Protein AF-A0A527ZBI3-F1 (afdb_monomer_lite)

Structure (mmCIF, N/CA/C/O backbone):
data_AF-A0A527ZBI3-F1
#
_entry.id   AF-A0A527ZBI3-F1
#
loop_
_atom_site.group_PDB
_atom_site.id
_atom_site.type_symbol
_atom_site.label_atom_id
_atom_site.label_alt_id
_atom_site.label_comp_id
_atom_site.label_asym_id
_atom_site.label_entity_id
_atom_site.label_seq_id
_atom_site.pdbx_PDB_ins_code
_atom_site.Cartn_x
_atom_site.Cartn_y
_atom_site.Cartn_z
_atom_site.occupancy
_atom_site.B_iso_or_equiv
_atom_site.auth_seq_id
_atom_site.auth_comp_id
_atom_site.auth_asym_id
_atom_site.auth_atom_id
_atom_site.pdbx_PDB_model_num
ATOM 1 N N . PHE A 1 1 ? -5.103 10.746 -10.239 1.00 91.50 1 PHE A N 1
ATOM 2 C CA . PHE A 1 1 ? -4.209 9.830 -9.503 1.00 91.50 1 PHE A CA 1
ATOM 3 C C . PHE A 1 1 ? -4.364 10.099 -8.012 1.00 91.50 1 PHE A C 1
ATOM 5 O O . PHE A 1 1 ? -4.822 11.181 -7.660 1.00 91.50 1 PHE A O 1
ATOM 12 N N . MET A 1 2 ? -4.031 9.135 -7.156 1.00 97.75 2 MET A N 1
ATOM 13 C CA . MET A 1 2 ? -4.101 9.249 -5.696 1.00 97.75 2 MET A CA 1
ATOM 14 C C . MET A 1 2 ? -2.841 8.648 -5.074 1.00 97.75 2 MET A C 1
ATOM 16 O O . MET A 1 2 ? -2.462 7.534 -5.423 1.00 97.75 2 MET A O 1
ATOM 20 N N . THR A 1 3 ? -2.217 9.368 -4.145 1.00 98.06 3 THR A N 1
ATOM 21 C CA . THR A 1 3 ? -1.046 8.894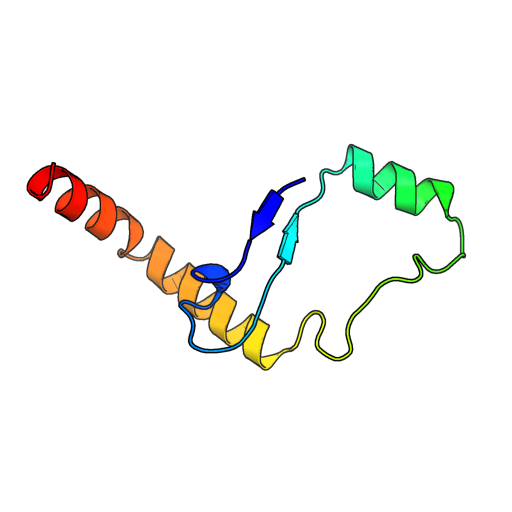 -3.395 1.00 98.06 3 THR A CA 1
ATOM 22 C C . THR A 1 3 ? -1.489 8.335 -2.048 1.00 98.06 3 THR A C 1
ATOM 24 O O . THR A 1 3 ? -2.271 8.973 -1.346 1.00 98.06 3 THR A O 1
ATOM 27 N N . THR A 1 4 ? -0.963 7.176 -1.660 1.00 98.25 4 THR A N 1
ATOM 28 C CA . THR A 1 4 ? -1.200 6.564 -0.348 1.00 98.25 4 THR A CA 1
ATOM 29 C C . THR A 1 4 ? 0.099 6.026 0.257 1.00 98.25 4 THR A C 1
ATOM 31 O O . THR A 1 4 ? 1.049 5.714 -0.458 1.00 98.25 4 THR A O 1
ATOM 34 N N . ALA A 1 5 ? 0.154 5.964 1.585 1.00 98.38 5 ALA A N 1
ATOM 35 C CA . ALA A 1 5 ? 1.251 5.438 2.402 1.00 98.38 5 ALA A CA 1
ATOM 36 C C . ALA A 1 5 ? 0.725 5.300 3.847 1.00 98.38 5 ALA A C 1
ATOM 38 O O . ALA A 1 5 ? -0.481 5.158 4.037 1.00 98.38 5 ALA A O 1
ATOM 39 N N . LYS A 1 6 ? 1.583 5.424 4.871 1.00 98.44 6 LYS A N 1
ATOM 40 C CA . LYS A 1 6 ? 1.215 5.499 6.303 1.00 98.44 6 LYS A CA 1
ATOM 41 C C . LYS A 1 6 ? 0.222 4.404 6.724 1.00 98.44 6 LYS A C 1
ATOM 43 O O . LYS A 1 6 ? 0.642 3.280 6.969 1.00 98.44 6 LYS A O 1
ATOM 48 N N . GLY A 1 7 ? -1.076 4.727 6.772 1.00 98.00 7 GLY A N 1
ATOM 49 C CA . GLY A 1 7 ? -2.157 3.788 7.076 1.00 98.00 7 GLY A CA 1
ATOM 50 C C . GLY A 1 7 ? -2.191 2.569 6.150 1.00 98.00 7 GLY A C 1
ATOM 51 O O . GLY A 1 7 ? -2.624 1.515 6.579 1.00 98.00 7 GLY A O 1
ATOM 52 N N . LEU A 1 8 ? -1.634 2.645 4.935 1.00 98.38 8 LEU A N 1
ATOM 53 C CA . LEU A 1 8 ? -1.493 1.478 4.054 1.00 98.38 8 LEU A CA 1
ATOM 54 C C . LEU A 1 8 ? -0.837 0.273 4.754 1.00 98.38 8 LEU A C 1
ATOM 56 O O . LEU A 1 8 ? -1.190 -0.861 4.465 1.00 98.38 8 LEU A O 1
ATOM 60 N N . THR A 1 9 ? 0.087 0.515 5.684 1.00 98.62 9 THR A N 1
ATOM 61 C CA . THR A 1 9 ? 0.744 -0.525 6.493 1.00 98.62 9 THR A CA 1
ATOM 62 C C . THR A 1 9 ? 0.682 -0.224 7.989 1.00 98.62 9 THR A C 1
ATOM 64 O O . THR A 1 9 ? 1.459 -0.782 8.758 1.00 98.62 9 THR A O 1
ATOM 67 N N . SER A 1 10 ? -0.169 0.716 8.416 1.00 98.12 10 SER A N 1
ATOM 68 C CA . SER A 1 10 ? -0.201 1.286 9.778 1.00 98.12 10 SER A CA 1
ATOM 69 C C . SER A 1 10 ? 1.175 1.676 10.359 1.00 98.12 10 SER A C 1
ATOM 71 O O . SER A 1 10 ? 1.331 1.757 11.573 1.00 98.12 10 SER A O 1
ATOM 73 N N . GLY A 1 11 ? 2.188 1.911 9.517 1.00 98.12 11 GLY A N 1
ATOM 74 C CA . GLY A 1 11 ? 3.560 2.204 9.950 1.00 98.12 11 GLY A CA 1
ATOM 75 C C . GLY A 1 11 ? 4.416 0.999 10.367 1.00 98.12 11 GLY A C 1
ATOM 76 O O . GLY A 1 11 ? 5.558 1.211 10.762 1.00 98.12 11 GLY A O 1
ATOM 77 N N . TYR A 1 12 ? 3.932 -0.243 10.251 1.00 98.62 12 TYR A N 1
ATOM 78 C CA . TYR A 1 12 ? 4.708 -1.442 10.613 1.00 98.62 12 TYR A CA 1
ATOM 79 C C . TYR A 1 12 ? 5.900 -1.690 9.681 1.00 98.62 12 TYR A C 1
ATOM 81 O O . TYR A 1 12 ? 6.965 -2.106 10.129 1.00 98.62 12 TYR A O 1
ATOM 89 N N . VAL A 1 13 ? 5.724 -1.437 8.382 1.00 98.62 13 VAL A N 1
ATOM 90 C CA . VAL A 1 13 ? 6.765 -1.589 7.352 1.00 98.62 13 VAL A CA 1
ATOM 91 C C . VAL A 1 13 ? 6.607 -0.522 6.260 1.00 98.62 13 VAL A C 1
ATOM 93 O O . VAL A 1 13 ? 5.480 -0.083 6.005 1.00 98.62 13 VAL A O 1
ATOM 96 N N . PRO A 1 14 ? 7.688 -0.080 5.587 1.00 98.56 14 PRO A N 1
ATOM 97 C CA . PRO A 1 14 ? 7.599 0.959 4.564 1.00 98.56 14 PRO A CA 1
ATOM 98 C C . PRO A 1 14 ? 6.810 0.503 3.331 1.00 98.56 14 PRO A C 1
ATOM 100 O O . PRO A 1 14 ? 7.136 -0.507 2.702 1.00 98.56 14 PRO A O 1
ATOM 103 N N . MET A 1 15 ? 5.794 1.282 2.961 1.00 98.62 15 MET A N 1
ATOM 104 C CA . MET A 1 15 ? 5.092 1.157 1.687 1.00 98.62 15 MET A CA 1
ATOM 105 C C . MET A 1 15 ? 4.415 2.475 1.316 1.00 98.62 15 MET A C 1
ATOM 107 O O . MET A 1 15 ? 3.765 3.115 2.145 1.00 98.62 15 MET A O 1
ATOM 111 N N . GLY A 1 16 ? 4.545 2.852 0.049 1.00 98.19 16 GLY A N 1
ATOM 112 C CA . GLY A 1 16 ? 3.698 3.843 -0.598 1.00 98.19 16 GLY A CA 1
ATOM 113 C C . GLY A 1 16 ? 3.117 3.252 -1.877 1.00 98.19 16 GLY A C 1
ATOM 114 O O . GLY A 1 16 ? 3.687 2.319 -2.442 1.00 98.19 16 GLY A O 1
ATOM 115 N N . ALA A 1 17 ? 1.993 3.790 -2.332 1.00 98.12 17 ALA A N 1
ATOM 116 C CA . ALA A 1 17 ? 1.392 3.429 -3.606 1.00 98.12 17 ALA A CA 1
ATOM 117 C C . ALA A 1 17 ? 0.800 4.660 -4.296 1.00 98.12 17 ALA A C 1
ATOM 119 O O . ALA A 1 17 ? 0.380 5.625 -3.650 1.00 98.12 17 ALA A O 1
ATOM 120 N N . VAL A 1 18 ? 0.768 4.611 -5.626 1.00 97.75 18 VAL A N 1
ATOM 121 C CA . VAL A 1 18 ? 0.095 5.600 -6.466 1.00 97.75 18 VAL A CA 1
ATOM 122 C C . VAL A 1 18 ? -0.985 4.874 -7.253 1.00 97.75 18 VAL A C 1
ATOM 124 O O . VAL A 1 18 ? -0.684 4.043 -8.105 1.00 97.75 18 VAL A O 1
ATOM 127 N N . PHE A 1 19 ? -2.243 5.200 -6.977 1.00 97.50 19 PHE A N 1
ATOM 128 C CA . PHE A 1 19 ? -3.366 4.741 -7.781 1.00 97.50 19 PHE A CA 1
ATOM 129 C C . PHE A 1 19 ? -3.532 5.666 -8.985 1.00 97.50 19 PHE A C 1
ATOM 131 O O . PHE A 1 19 ? -3.667 6.890 -8.849 1.00 97.50 19 PHE A O 1
ATOM 138 N N . ILE A 1 20 ? -3.531 5.084 -10.175 1.00 96.50 20 ILE A N 1
ATOM 139 C CA . ILE A 1 20 ? -3.752 5.778 -11.445 1.00 96.50 20 ILE A CA 1
ATOM 140 C C . ILE A 1 20 ? -5.079 5.314 -12.041 1.00 96.50 20 ILE A C 1
ATOM 142 O O . ILE A 1 20 ? -5.507 4.194 -11.793 1.00 96.50 20 ILE A O 1
ATOM 146 N N . SER A 1 21 ? -5.761 6.193 -12.776 1.00 97.50 21 SER A N 1
ATOM 147 C CA . SER A 1 21 ? -6.999 5.818 -13.462 1.00 97.50 21 SER A CA 1
ATOM 148 C C . SER A 1 21 ? -6.697 5.034 -14.733 1.00 97.50 21 SER A C 1
ATOM 150 O O . SER A 1 21 ? -5.653 5.253 -15.352 1.00 97.50 21 SER A O 1
ATOM 152 N N . ASP 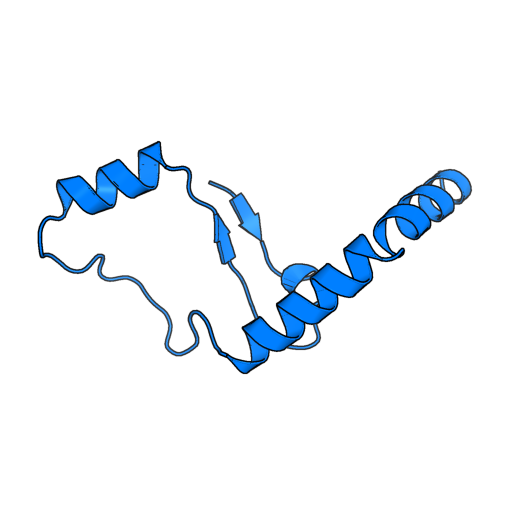A 1 22 ? -7.658 4.228 -15.181 1.00 96.31 22 ASP A N 1
ATOM 153 C CA . ASP A 1 22 ? -7.554 3.453 -16.425 1.00 96.31 22 ASP A CA 1
ATOM 154 C C . ASP A 1 22 ? -7.200 4.336 -17.621 1.00 96.31 22 ASP A C 1
ATOM 156 O O . ASP A 1 22 ? -6.335 3.990 -18.413 1.00 96.31 22 ASP A O 1
ATOM 160 N N . ARG A 1 23 ? -7.778 5.543 -17.709 1.00 96.00 23 ARG A N 1
ATOM 161 C CA . ARG A 1 23 ? -7.421 6.518 -18.753 1.00 96.00 23 ARG A CA 1
ATOM 162 C C . ARG A 1 23 ? -5.915 6.801 -18.789 1.00 96.00 23 ARG A C 1
ATOM 164 O O . ARG A 1 23 ? -5.334 6.842 -19.869 1.00 96.00 23 ARG A O 1
ATOM 171 N N . VAL A 1 24 ? -5.290 7.042 -17.634 1.00 94.75 24 VAL A N 1
ATOM 172 C CA . VAL A 1 24 ? -3.852 7.358 -17.555 1.00 94.75 24 VAL A CA 1
ATOM 173 C C . VAL A 1 24 ? -3.018 6.107 -17.803 1.00 94.75 24 VAL A C 1
ATOM 175 O O . VAL A 1 24 ? -2.062 6.172 -18.569 1.00 94.75 24 VAL A O 1
ATOM 178 N N . TYR A 1 25 ? -3.400 4.978 -17.201 1.00 93.81 25 TYR A N 1
ATOM 179 C CA . TYR A 1 25 ? -2.736 3.696 -17.419 1.00 93.81 25 TYR A CA 1
ATOM 180 C C . TYR A 1 25 ? -2.727 3.313 -18.904 1.00 93.81 25 TYR A C 1
ATOM 182 O O . TYR A 1 25 ? -1.650 3.113 -19.452 1.00 9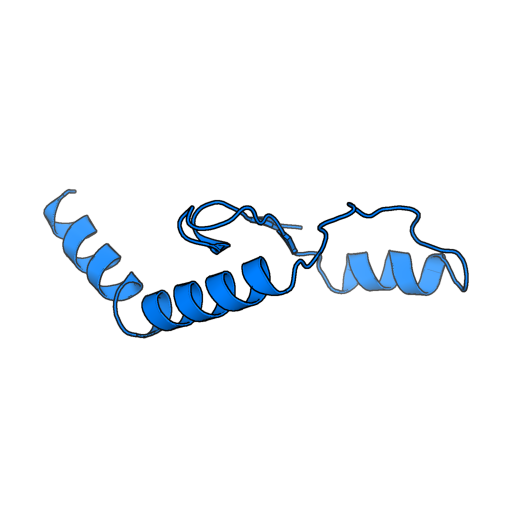3.81 25 TYR A O 1
ATOM 190 N N . ASN A 1 26 ? -3.884 3.318 -19.573 1.00 93.62 26 ASN A N 1
ATOM 191 C CA . ASN A 1 26 ? -4.010 2.967 -20.992 1.00 93.62 26 ASN A CA 1
ATOM 192 C C . ASN A 1 26 ? -3.232 3.937 -21.884 1.00 93.62 26 ASN A C 1
ATOM 194 O O . ASN A 1 26 ? -2.534 3.508 -22.789 1.00 93.62 26 ASN A O 1
ATOM 198 N N . THR A 1 27 ? -3.247 5.242 -21.580 1.00 93.94 27 THR A N 1
ATOM 199 C CA . THR A 1 27 ? -2.432 6.218 -22.331 1.00 93.94 27 THR A CA 1
ATOM 200 C C . THR A 1 27 ? -0.940 5.862 -22.291 1.00 93.94 27 THR A C 1
ATOM 202 O O . THR A 1 27 ? -0.249 5.999 -23.297 1.00 93.94 27 THR A O 1
ATOM 205 N N . ILE A 1 28 ? -0.435 5.397 -21.142 1.00 92.25 28 ILE A N 1
ATOM 206 C CA . ILE A 1 28 ? 0.962 4.965 -20.999 1.00 92.25 28 ILE A CA 1
ATOM 207 C C . ILE A 1 28 ? 1.178 3.602 -21.667 1.00 92.25 28 ILE A C 1
ATOM 209 O O . ILE A 1 28 ? 2.126 3.452 -22.429 1.00 92.25 28 ILE A O 1
ATOM 213 N N . ALA A 1 29 ? 0.320 2.621 -21.386 1.00 90.44 29 ALA A N 1
ATOM 214 C CA . ALA A 1 29 ? 0.467 1.247 -21.856 1.00 90.44 29 ALA A CA 1
ATOM 215 C C . ALA A 1 29 ? 0.365 1.148 -23.387 1.00 90.44 29 ALA A C 1
ATOM 217 O O . ALA A 1 29 ? 1.228 0.543 -24.021 1.00 90.44 29 ALA A O 1
ATOM 218 N N . ASP A 1 30 ? -0.629 1.810 -23.981 1.00 90.50 30 ASP A N 1
ATOM 219 C CA . ASP A 1 30 ? -0.857 1.815 -25.428 1.00 90.50 30 ASP A CA 1
ATOM 220 C C . ASP A 1 30 ? 0.164 2.709 -26.148 1.00 90.50 30 ASP A C 1
ATOM 222 O O . ASP A 1 30 ? 0.619 2.391 -27.246 1.00 90.50 30 ASP A O 1
ATOM 226 N N . GLY A 1 31 ? 0.556 3.824 -25.519 1.00 87.75 31 GLY A N 1
ATOM 227 C CA . GLY A 1 31 ? 1.505 4.784 -26.085 1.00 87.75 31 GLY A CA 1
ATOM 228 C C . GLY A 1 31 ? 2.967 4.325 -26.048 1.00 87.75 31 GLY A C 1
ATOM 229 O O . GLY A 1 31 ? 3.740 4.688 -26.932 1.00 87.75 31 GLY A O 1
ATOM 230 N N . ALA A 1 32 ? 3.366 3.530 -25.050 1.00 83.38 32 ALA A N 1
ATOM 231 C CA . ALA A 1 32 ? 4.750 3.072 -24.888 1.00 83.38 32 ALA A CA 1
ATOM 232 C C . ALA A 1 32 ? 5.116 1.885 -25.799 1.00 83.38 32 ALA A C 1
ATOM 234 O O . ALA A 1 32 ? 6.300 1.619 -26.034 1.00 83.38 32 ALA A O 1
ATOM 235 N N . GLY A 1 33 ? 4.129 1.148 -26.318 1.00 83.31 33 GLY A N 1
ATOM 236 C CA . GLY A 1 33 ? 4.370 -0.076 -27.078 1.00 83.31 33 GLY A CA 1
ATOM 237 C C . GLY A 1 33 ? 5.170 -1.097 -26.256 1.00 83.31 33 GLY A C 1
ATOM 238 O O . GLY A 1 33 ? 4.732 -1.537 -25.200 1.00 83.31 33 GLY A O 1
ATOM 239 N N . LYS A 1 34 ? 6.361 -1.486 -26.735 1.00 85.56 34 LYS A N 1
ATOM 240 C CA . LYS A 1 34 ? 7.268 -2.407 -26.014 1.00 85.56 34 LYS A CA 1
ATOM 241 C C . LYS A 1 34 ? 8.285 -1.698 -25.111 1.00 85.56 34 LYS A C 1
ATOM 243 O O . LYS A 1 34 ? 9.101 -2.373 -24.483 1.00 85.56 34 LYS A O 1
ATOM 248 N N . ALA A 1 35 ? 8.308 -0.367 -25.092 1.00 91.81 35 ALA A N 1
ATOM 249 C CA . ALA A 1 35 ? 9.286 0.372 -24.308 1.00 91.81 35 ALA A CA 1
ATOM 250 C C . ALA A 1 35 ? 8.985 0.253 -22.802 1.00 91.81 35 ALA A C 1
ATOM 252 O O . ALA A 1 35 ? 7.821 0.297 -22.399 1.00 91.81 35 ALA A O 1
ATOM 253 N N . PRO A 1 36 ? 1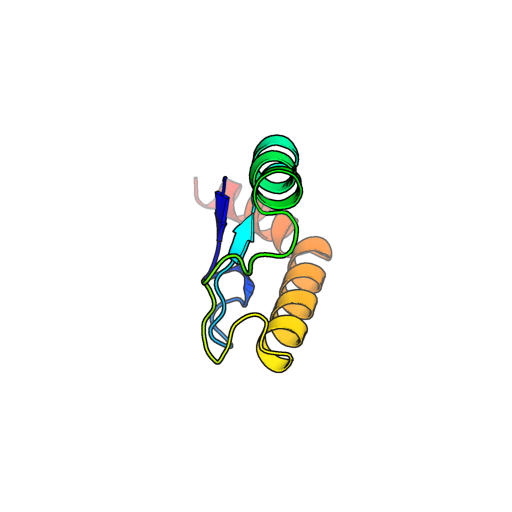0.013 0.124 -21.946 1.00 88.31 36 PRO A N 1
ATOM 254 C CA . PRO A 1 36 ? 9.814 0.167 -20.505 1.00 88.31 36 PRO A CA 1
ATOM 255 C C . PRO A 1 36 ? 9.387 1.572 -20.062 1.00 88.31 36 PRO A C 1
ATOM 257 O O . PRO A 1 36 ? 9.889 2.572 -20.567 1.00 88.31 36 PRO A O 1
ATOM 260 N N . VAL A 1 37 ? 8.534 1.648 -19.034 1.00 90.69 37 VAL A N 1
ATOM 261 C CA . VAL A 1 37 ? 8.113 2.923 -18.413 1.00 90.69 37 VAL A CA 1
ATOM 262 C C . VAL A 1 37 ? 9.297 3.681 -17.786 1.00 90.69 37 VAL A C 1
ATOM 264 O O . VAL A 1 37 ? 9.235 4.893 -17.609 1.00 90.69 37 VAL A O 1
ATOM 267 N N . GLY A 1 38 ? 10.390 2.984 -17.454 1.00 91.81 38 GLY A N 1
ATOM 268 C CA . GLY A 1 38 ? 11.613 3.607 -16.933 1.00 91.81 38 GLY A CA 1
ATOM 269 C C . GLY A 1 38 ? 11.499 4.106 -15.488 1.00 91.81 38 GLY A C 1
ATOM 270 O O . GLY A 1 38 ? 12.257 4.981 -15.081 1.00 91.81 38 GLY A O 1
ATOM 271 N N . HIS A 1 39 ? 10.562 3.561 -14.706 1.00 94.31 39 HIS A N 1
ATOM 272 C CA . HIS A 1 39 ? 10.342 3.941 -13.314 1.00 94.31 39 HIS A CA 1
ATOM 273 C C . HIS A 1 39 ? 10.178 2.714 -12.413 1.00 94.31 39 HIS A C 1
ATOM 275 O O . HIS A 1 39 ? 9.500 1.752 -12.769 1.00 94.31 39 HIS A O 1
ATOM 281 N N . GLY A 1 40 ? 10.779 2.768 -11.228 1.00 95.50 40 GLY A N 1
ATOM 282 C CA . GLY A 1 40 ? 10.690 1.733 -10.207 1.00 95.50 40 GLY A CA 1
ATOM 283 C C . GLY A 1 40 ? 11.697 1.980 -9.088 1.00 95.50 40 GLY A C 1
ATOM 284 O O . GLY A 1 40 ? 12.699 2.666 -9.281 1.00 95.50 40 GLY A O 1
ATOM 285 N N . TYR A 1 41 ? 11.429 1.411 -7.919 1.00 97.75 41 TYR A N 1
ATOM 286 C CA . TYR A 1 41 ? 12.353 1.378 -6.790 1.00 97.75 41 TYR A CA 1
ATOM 287 C C . TYR A 1 41 ? 12.761 -0.068 -6.524 1.00 97.75 41 TYR A C 1
ATOM 289 O O . TYR A 1 41 ? 11.980 -0.983 -6.778 1.00 97.75 41 TYR A O 1
ATOM 297 N N . THR A 1 42 ? 13.938 -0.278 -5.928 1.00 98.31 42 THR A N 1
ATOM 298 C CA . THR A 1 42 ? 14.416 -1.617 -5.531 1.00 98.31 42 THR A CA 1
ATOM 299 C C . THR A 1 42 ? 13.388 -2.386 -4.695 1.00 98.31 42 THR A C 1
ATOM 301 O O . THR A 1 42 ? 13.279 -3.600 -4.814 1.00 98.31 42 THR A O 1
ATOM 304 N N . TYR A 1 43 ? 12.604 -1.677 -3.878 1.00 98.06 43 TYR A N 1
ATOM 305 C CA . TYR A 1 43 ? 11.577 -2.255 -3.007 1.00 98.06 43 TYR A CA 1
ATOM 306 C C . TYR A 1 43 ? 10.139 -1.983 -3.473 1.00 98.06 43 TYR A C 1
ATOM 308 O O . TYR A 1 43 ? 9.198 -2.134 -2.689 1.00 98.06 43 TYR A O 1
ATOM 316 N N . SER A 1 44 ? 9.937 -1.585 -4.735 1.00 98.06 44 SER A N 1
ATOM 317 C CA . SER A 1 44 ? 8.591 -1.500 -5.311 1.00 98.06 44 SER A CA 1
ATOM 318 C C . SER A 1 44 ? 7.887 -2.852 -5.181 1.00 98.06 44 SER A C 1
ATOM 320 O O . SER A 1 44 ? 8.424 -3.873 -5.595 1.00 98.06 44 SER A O 1
ATOM 322 N N . ALA A 1 45 ? 6.684 -2.845 -4.597 1.00 97.38 45 ALA A N 1
ATOM 323 C CA . ALA A 1 45 ? 5.888 -4.045 -4.328 1.00 97.38 45 ALA A CA 1
ATOM 324 C C . ALA A 1 45 ? 6.605 -5.117 -3.473 1.00 97.38 45 ALA A C 1
ATOM 326 O O . ALA A 1 45 ? 6.400 -6.313 -3.675 1.00 97.38 45 ALA A O 1
ATOM 327 N N . HIS A 1 46 ? 7.422 -4.701 -2.492 1.00 98.62 46 HIS A N 1
ATOM 328 C CA . HIS A 1 46 ? 8.088 -5.633 -1.578 1.00 98.62 46 HIS A CA 1
ATOM 329 C C . HIS A 1 46 ? 7.075 -6.596 -0.911 1.00 98.62 46 HIS A C 1
ATOM 331 O O . HIS A 1 46 ? 6.120 -6.129 -0.279 1.00 98.62 46 HIS A O 1
ATOM 337 N N . PRO A 1 47 ? 7.277 -7.927 -0.985 1.00 98.62 47 PRO A N 1
ATOM 338 C CA . PRO A 1 47 ? 6.257 -8.912 -0.611 1.00 98.62 47 PRO A CA 1
ATOM 339 C C . PRO A 1 47 ? 5.873 -8.864 0.872 1.00 98.62 47 PRO A C 1
ATOM 341 O O . PRO A 1 47 ? 4.700 -8.999 1.207 1.00 98.62 47 PRO A O 1
ATOM 344 N N . VAL A 1 48 ? 6.828 -8.589 1.768 1.00 98.69 48 VAL A N 1
ATOM 345 C CA . VAL A 1 48 ? 6.529 -8.414 3.203 1.00 98.69 48 VAL A CA 1
ATOM 346 C C . VAL A 1 48 ? 5.652 -7.184 3.438 1.00 98.69 48 VAL A C 1
ATOM 348 O O . VAL A 1 48 ? 4.707 -7.240 4.219 1.00 98.69 48 VAL A O 1
ATOM 351 N N . SER A 1 49 ? 5.915 -6.084 2.725 1.00 98.69 49 SER A N 1
ATOM 352 C CA . SER A 1 49 ? 5.109 -4.871 2.850 1.00 98.69 49 SER A CA 1
ATOM 353 C C . SER A 1 49 ? 3.695 -5.078 2.312 1.00 98.69 49 SER A C 1
ATOM 355 O O . SER A 1 49 ? 2.741 -4.589 2.911 1.00 98.69 49 SER A O 1
ATOM 357 N N . ALA A 1 50 ? 3.548 -5.859 1.238 1.00 98.62 50 ALA A N 1
ATOM 358 C CA . ALA A 1 50 ? 2.245 -6.235 0.701 1.00 98.62 50 ALA A CA 1
ATOM 359 C C . ALA A 1 50 ? 1.451 -7.114 1.680 1.00 98.62 50 ALA A C 1
ATOM 361 O O . ALA A 1 50 ? 0.281 -6.836 1.924 1.00 98.62 50 ALA A O 1
ATOM 362 N N . ALA A 1 51 ? 2.087 -8.119 2.292 1.00 98.81 51 ALA A N 1
ATOM 363 C CA . ALA A 1 51 ? 1.443 -8.985 3.282 1.00 98.81 51 ALA A CA 1
ATOM 364 C C . ALA A 1 51 ? 0.936 -8.195 4.500 1.00 98.81 51 ALA A C 1
ATOM 366 O O . ALA A 1 51 ? -0.209 -8.361 4.917 1.00 98.81 51 ALA A O 1
ATOM 367 N N . VAL A 1 52 ? 1.756 -7.281 5.029 1.00 98.81 52 VAL A N 1
ATOM 368 C CA . VAL A 1 52 ? 1.354 -6.399 6.136 1.00 98.81 52 VAL A CA 1
ATOM 369 C C . VAL A 1 52 ? 0.227 -5.453 5.718 1.00 98.81 52 VAL A C 1
ATOM 371 O O . VAL A 1 52 ? -0.695 -5.223 6.499 1.00 98.81 52 VAL A O 1
ATOM 374 N N . GLY A 1 53 ? 0.271 -4.918 4.495 1.00 98.69 53 GLY A N 1
ATOM 375 C CA . GLY A 1 53 ? -0.787 -4.054 3.977 1.00 98.69 53 GLY A CA 1
ATOM 376 C C . GLY A 1 53 ? -2.133 -4.770 3.858 1.00 98.69 53 GLY A C 1
ATOM 377 O O . GLY A 1 53 ? -3.148 -4.228 4.286 1.00 98.69 53 GLY A O 1
ATOM 378 N N . LEU A 1 54 ? -2.142 -6.009 3.359 1.00 98.62 54 LEU A N 1
ATOM 379 C CA . LEU A 1 54 ? -3.355 -6.831 3.280 1.00 98.62 54 LEU A CA 1
ATOM 380 C C . LEU A 1 54 ? -3.960 -7.095 4.663 1.00 98.62 54 LEU A C 1
ATOM 382 O O . LEU A 1 54 ? -5.168 -6.956 4.835 1.00 98.62 54 LEU A O 1
ATOM 386 N N . GLU A 1 55 ? -3.130 -7.408 5.658 1.00 98.69 55 GLU A N 1
ATOM 387 C CA . GLU A 1 55 ? -3.617 -7.612 7.025 1.00 98.69 55 GLU A CA 1
ATOM 388 C C . GLU A 1 55 ? -4.143 -6.312 7.653 1.00 98.69 55 GLU A C 1
ATOM 390 O O . GLU A 1 55 ? -5.180 -6.324 8.316 1.00 98.69 55 GLU A O 1
ATOM 395 N N . CYS A 1 56 ? -3.501 -5.166 7.392 1.00 98.62 56 CYS A N 1
ATOM 396 C CA . CYS A 1 56 ? -4.026 -3.867 7.823 1.00 98.62 56 CYS A CA 1
ATOM 397 C C . CYS A 1 56 ? -5.409 -3.594 7.216 1.00 98.62 56 CYS A C 1
ATOM 399 O O . CYS A 1 56 ? -6.323 -3.219 7.946 1.00 98.62 56 CYS A O 1
ATOM 401 N N . LEU A 1 57 ? -5.582 -3.818 5.909 1.00 98.44 57 LEU A N 1
ATOM 402 C CA . LEU A 1 57 ? -6.871 -3.633 5.235 1.00 98.44 57 LEU A CA 1
ATOM 403 C C . LEU A 1 57 ? -7.948 -4.559 5.810 1.00 98.44 57 LEU A C 1
ATOM 405 O O . LEU A 1 57 ? -9.047 -4.093 6.103 1.00 98.44 57 LEU A O 1
ATOM 409 N N . ARG A 1 58 ? -7.617 -5.830 6.067 1.00 98.69 58 ARG A N 1
ATOM 410 C CA . ARG A 1 58 ? -8.536 -6.781 6.708 1.00 98.69 58 ARG A CA 1
ATOM 411 C C . ARG A 1 58 ? -9.019 -6.269 8.067 1.00 98.69 58 ARG A C 1
ATOM 413 O O . ARG A 1 58 ? -10.214 -6.291 8.341 1.00 98.69 58 ARG A O 1
ATOM 420 N N . LEU A 1 59 ? -8.110 -5.775 8.911 1.00 98.44 59 LEU A N 1
ATOM 421 C CA . LEU A 1 59 ? -8.453 -5.208 10.224 1.00 98.44 59 LEU A CA 1
ATOM 422 C C . LEU A 1 59 ? -9.286 -3.918 10.108 1.00 98.44 59 LEU A C 1
ATOM 424 O O . LEU A 1 59 ? -10.148 -3.647 10.950 1.00 98.44 59 LEU A O 1
ATOM 428 N N . TYR A 1 60 ? -9.038 -3.116 9.070 1.00 98.31 60 TYR A N 1
ATOM 429 C CA . TYR A 1 60 ? -9.816 -1.914 8.771 1.00 98.31 60 TYR A CA 1
ATOM 430 C C . TYR A 1 60 ? -11.267 -2.243 8.432 1.00 98.31 60 TYR A C 1
ATOM 432 O O . TYR A 1 60 ? -12.173 -1.630 9.005 1.00 98.31 60 TYR A O 1
ATOM 440 N N . GLU A 1 61 ? -11.474 -3.220 7.552 1.00 97.75 61 GLU A N 1
ATOM 441 C CA . GLU A 1 61 ? -12.794 -3.676 7.110 1.00 97.75 61 GLU A CA 1
ATOM 442 C C . GLU A 1 61 ? -13.568 -4.420 8.204 1.00 97.75 61 GLU A C 1
ATOM 444 O O . GLU A 1 61 ? -14.782 -4.258 8.293 1.00 97.75 61 GLU A O 1
ATOM 449 N N . ASP A 1 62 ? -12.880 -5.177 9.064 1.00 97.94 62 ASP A N 1
ATOM 450 C CA . ASP A 1 62 ? -13.504 -5.972 10.129 1.00 97.94 62 ASP A CA 1
ATOM 451 C C . ASP A 1 62 ? -14.213 -5.095 11.176 1.00 97.94 62 ASP A C 1
ATOM 453 O O . ASP A 1 62 ? -15.380 -5.304 11.505 1.00 97.94 62 ASP A O 1
ATOM 457 N N . SER A 1 63 ? -13.541 -4.058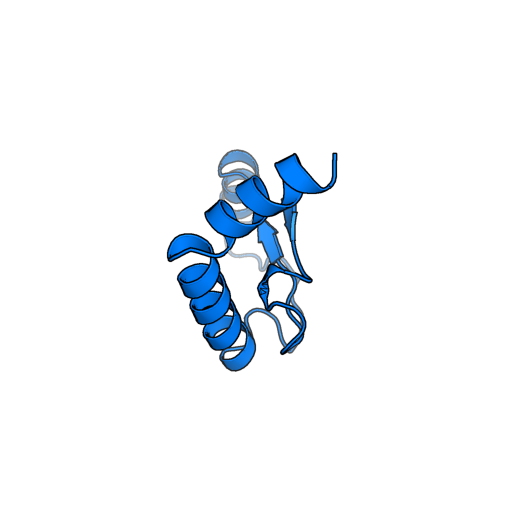 11.694 1.00 96.38 63 SER A N 1
ATOM 458 C CA . SER A 1 63 ? -14.191 -3.146 12.653 1.00 96.38 63 SER A CA 1
ATOM 459 C C . SER A 1 63 ? -13.526 -1.787 12.857 1.00 96.38 63 SER A C 1
ATOM 461 O O . SER A 1 63 ? -14.184 -0.866 13.357 1.00 96.38 63 SER A O 1
ATOM 463 N N . LEU A 1 64 ? -12.248 -1.609 12.500 1.00 97.94 64 LEU A N 1
ATOM 464 C CA . LEU A 1 64 ? -11.519 -0.392 12.877 1.00 97.94 64 LEU A CA 1
ATOM 465 C C . LEU A 1 64 ? -12.075 0.867 12.205 1.00 97.94 64 LEU A C 1
ATOM 467 O O . LEU A 1 64 ? -12.101 1.921 12.843 1.00 97.94 64 LEU A O 1
ATOM 471 N N . LEU A 1 65 ? -12.575 0.778 10.969 1.00 97.62 65 LEU A N 1
ATOM 472 C CA . LEU A 1 65 ? -13.209 1.921 10.302 1.00 97.62 65 LEU A CA 1
ATOM 473 C C . LEU A 1 65 ? -14.491 2.367 11.017 1.00 97.62 65 LEU A C 1
ATOM 475 O O . LEU A 1 65 ? -14.704 3.564 11.227 1.00 97.62 65 LEU A O 1
ATOM 479 N N . GLU A 1 66 ? -15.327 1.417 11.438 1.00 97.81 66 GLU A N 1
ATOM 480 C CA . GLU A 1 66 ? -16.554 1.724 12.177 1.00 97.81 66 GLU A CA 1
ATOM 481 C C . GLU A 1 66 ? -16.240 2.265 13.575 1.00 97.81 66 GLU A C 1
ATOM 483 O O . GLU A 1 66 ? -16.828 3.256 14.019 1.00 97.81 66 GLU A O 1
ATOM 488 N N . ASN A 1 67 ? -15.256 1.679 14.258 1.00 97.56 67 ASN A N 1
ATOM 489 C CA . ASN A 1 67 ? -14.785 2.201 15.534 1.00 97.56 67 ASN A CA 1
ATOM 490 C C . ASN A 1 67 ? -14.250 3.636 15.397 1.00 97.56 67 ASN A C 1
ATOM 492 O O . ASN A 1 67 ? -14.577 4.492 16.218 1.00 97.56 67 ASN A O 1
ATOM 496 N N . GLY A 1 68 ? -13.502 3.933 14.330 1.00 97.06 68 GLY A N 1
ATOM 497 C CA . GLY A 1 68 ? -13.018 5.282 14.028 1.00 97.06 68 GLY A CA 1
ATOM 498 C C . GLY A 1 68 ? -14.153 6.298 13.884 1.00 97.06 68 GLY A C 1
ATOM 499 O O . GLY A 1 68 ? -14.075 7.395 14.438 1.00 97.06 68 GLY A O 1
ATOM 500 N N . ARG A 1 69 ? -15.258 5.921 13.227 1.00 97.25 69 ARG A N 1
ATOM 501 C CA . ARG A 1 69 ? -16.466 6.761 13.129 1.00 97.25 69 ARG A CA 1
ATOM 502 C C . ARG A 1 69 ? -17.129 6.999 14.484 1.00 97.25 69 ARG A C 1
ATOM 504 O O . ARG A 1 69 ? -17.491 8.137 14.787 1.00 97.25 69 ARG A O 1
ATOM 511 N N . LYS A 1 70 ? -17.292 5.954 15.302 1.00 97.88 70 LYS A N 1
ATOM 512 C CA . LYS A 1 70 ? -17.890 6.057 16.647 1.00 97.88 70 LYS A CA 1
ATOM 513 C C . LYS A 1 70 ? -17.048 6.930 17.574 1.00 97.88 70 LYS A C 1
ATOM 515 O O . LYS A 1 70 ? -17.585 7.833 18.210 1.00 97.88 70 LYS A O 1
ATOM 520 N N . ALA A 1 71 ? -15.739 6.689 17.617 1.00 97.69 71 ALA A N 1
ATOM 521 C CA . ALA A 1 71 ? -14.804 7.476 18.411 1.00 97.69 71 ALA A CA 1
ATOM 522 C C . ALA A 1 71 ? -14.765 8.937 17.941 1.00 97.69 71 ALA A C 1
ATOM 524 O O . ALA A 1 71 ? -14.819 9.839 18.772 1.00 97.69 71 ALA A O 1
ATOM 525 N N . GLY A 1 72 ? -14.767 9.175 16.625 1.00 97.81 72 GLY A N 1
ATOM 526 C CA . GLY A 1 72 ? -14.813 10.518 16.047 1.00 97.81 72 GLY A CA 1
ATOM 527 C C . GLY A 1 72 ? -16.004 11.342 16.540 1.00 97.81 72 GLY A C 1
ATOM 528 O O . GLY A 1 72 ? -15.808 12.467 16.976 1.00 97.81 72 GLY A O 1
ATOM 529 N N . LYS A 1 73 ? -17.214 10.765 16.582 1.00 97.06 73 LYS A N 1
ATOM 530 C CA . LYS A 1 73 ? -18.423 11.444 17.101 1.00 97.06 73 LYS A CA 1
ATOM 531 C C . LYS A 1 73 ? -18.366 11.797 18.589 1.00 97.06 73 LYS A C 1
ATOM 533 O O . LYS A 1 73 ? -19.126 12.642 19.030 1.00 97.06 73 LYS A O 1
ATOM 538 N N . ARG A 1 74 ? -17.548 11.097 19.378 1.00 96.00 74 ARG A N 1
ATOM 539 C CA . ARG A 1 74 ? -17.351 11.403 20.803 1.00 96.00 74 ARG A CA 1
ATOM 540 C C . ARG A 1 74 ? -16.339 12.533 21.006 1.00 96.00 74 ARG A C 1
ATOM 542 O O . ARG A 1 74 ? -16.362 13.182 22.046 1.00 96.00 74 ARG A O 1
ATOM 549 N N . LEU A 1 75 ? -15.408 12.687 20.068 1.00 94.75 75 LEU A N 1
ATOM 550 C CA . LEU A 1 75 ? -14.284 13.621 20.154 1.00 94.75 75 LEU A CA 1
ATOM 551 C C . LEU A 1 75 ? -14.534 14.945 19.413 1.00 94.75 75 LEU A C 1
ATOM 553 O O . LEU A 1 75 ? -13.727 15.860 19.561 1.00 94.75 75 LEU A O 1
ATOM 557 N N . MET A 1 76 ? -15.608 15.029 18.624 1.00 79.56 76 MET A N 1
ATOM 558 C CA . MET A 1 76 ? -16.106 16.239 17.956 1.00 79.56 76 MET A CA 1
ATOM 559 C C . MET A 1 76 ? -17.389 16.705 18.632 1.00 79.56 76 MET A C 1
ATOM 561 O O . MET A 1 76 ? -17.541 17.934 18.784 1.00 79.56 76 MET A O 1
#

Radius of gyration: 16.84 Å; chains: 1; bounding box: 33×25×48 Å

pLDDT: mean 95.98, std 4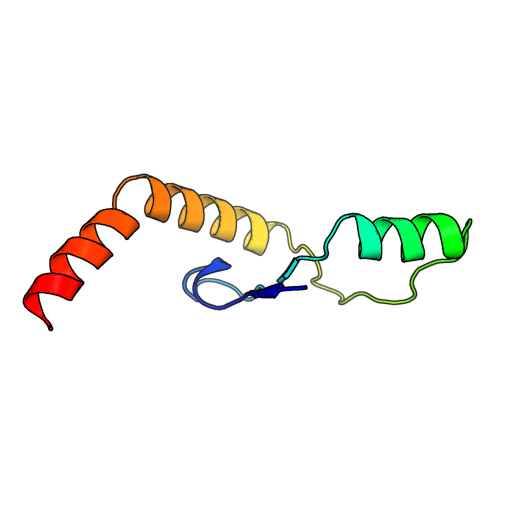.06, range [79.56, 98.81]

Secondary structure (DSSP, 8-state):
-EEE-GGGGTTSS---EEE--HHHHHHHHHHHTTS------TTTT-HHHHHHHHHHHHHIIIIIHHHHHHHHHHH-

Sequence (76 aa):
FMTTAKGLTSGYVPMGAVFISDRVYNTIADGAGKAPVGHGYTYSAHPVSAAVGLECLRLYEDSLLENGRKAGKRLM

Foldseek 3Di:
DDKDWCLLLVPPDGDIDDDDDPVVVCCCPVVQPPHDPPDDDPCVPPPVSVVSSVVSVVVCVVPVVVVCVVVVVVVD